Protein AF-A0A1B6MAN8-F1 (afdb_monomer)

Foldseek 3Di:
DDDPPPDPVCPVVVVVPDDPPQDFAQDDAPPDPVLQWEDDPNDTDGDHPCPVLSVVLQVLLVCCVPDPVSVVCLVPDPDDDLSNVLSVCRNPPNDDSVSSNSSVVVVVVVDDDD

Secondary structure (DSSP, 8-state):
---S----THHHHHHHSS-----PPPP--S--GGGSEEEETTEEEE--S-HHHHHHHHHHHHHHHH-HHHHHHHHS--S--HHHHHHHHHHHH-S-HHHHHHHHHHHHTTS---

pLDDT: mean 79.26, std 16.24, range [40.19, 95.81]

Structure (mmCIF, N/CA/C/O backbone):
data_AF-A0A1B6MAN8-F1
#
_entry.id   AF-A0A1B6MAN8-F1
#
loop_
_atom_site.group_PDB
_atom_site.id
_atom_site.type_symbol
_atom_site.label_atom_id
_atom_site.label_alt_id
_atom_site.label_comp_id
_atom_site.label_asym_id
_atom_site.label_entity_id
_atom_site.label_seq_id
_atom_site.pdbx_PDB_ins_code
_atom_site.Cartn_x
_atom_site.Cartn_y
_atom_site.Cartn_z
_atom_site.occupancy
_atom_site.B_iso_or_equiv
_atom_site.auth_seq_id
_atom_site.auth_comp_id
_atom_site.auth_asym_id
_atom_site.auth_atom_id
_atom_site.pdbx_PDB_model_num
ATOM 1 N N . PRO A 1 1 ? 40.073 -19.165 2.259 1.00 40.19 1 PRO A N 1
ATOM 2 C CA . PRO A 1 1 ? 38.775 -18.991 1.561 1.00 40.19 1 PRO A CA 1
ATOM 3 C C . PRO A 1 1 ? 38.393 -17.502 1.539 1.00 40.19 1 PRO A C 1
ATOM 5 O O . PRO A 1 1 ? 37.775 -16.996 2.468 1.00 40.19 1 PRO A O 1
ATOM 8 N N . GLY A 1 2 ? 38.916 -16.786 0.539 1.00 40.22 2 GLY A N 1
ATOM 9 C CA . GLY A 1 2 ? 38.778 -15.336 0.402 1.00 40.22 2 GLY A CA 1
ATOM 10 C C . GLY A 1 2 ? 37.426 -14.955 -0.188 1.00 40.22 2 GLY A C 1
ATOM 11 O O . GLY A 1 2 ? 36.930 -15.603 -1.103 1.00 40.22 2 GLY A O 1
ATOM 12 N N . TYR A 1 3 ? 36.828 -13.918 0.376 1.00 43.22 3 TYR A N 1
ATOM 13 C CA . TYR A 1 3 ? 35.497 -13.455 0.042 1.00 43.22 3 TYR A CA 1
ATOM 14 C C . TYR A 1 3 ? 35.421 -12.765 -1.337 1.00 43.22 3 TYR A C 1
ATOM 16 O O . TYR A 1 3 ? 36.229 -11.894 -1.656 1.00 43.22 3 TYR A O 1
ATOM 24 N N . TYR A 1 4 ? 34.407 -13.123 -2.129 1.00 51.78 4 TYR A N 1
ATOM 25 C CA . TYR A 1 4 ? 34.147 -12.668 -3.506 1.00 51.78 4 TYR A CA 1
ATOM 26 C C . TYR A 1 4 ? 33.513 -11.264 -3.617 1.00 51.78 4 TYR A C 1
ATOM 28 O O . TYR A 1 4 ? 32.723 -11.012 -4.520 1.00 51.78 4 TYR A O 1
ATOM 36 N N . TRP A 1 5 ? 33.839 -10.317 -2.734 1.00 49.53 5 TRP A N 1
ATOM 37 C CA . TRP A 1 5 ? 33.347 -8.929 -2.844 1.00 49.53 5 TRP A CA 1
ATOM 38 C C . TRP A 1 5 ? 34.360 -7.951 -3.441 1.00 49.53 5 TRP A C 1
ATOM 40 O O . TRP A 1 5 ? 34.269 -6.744 -3.226 1.00 49.53 5 TRP A O 1
ATOM 50 N N . ARG A 1 6 ? 35.301 -8.435 -4.262 1.00 48.66 6 ARG A N 1
ATOM 51 C CA . ARG A 1 6 ? 36.006 -7.541 -5.189 1.00 48.66 6 ARG A CA 1
ATOM 52 C C . ARG A 1 6 ? 35.007 -7.032 -6.224 1.00 48.66 6 ARG A C 1
ATOM 54 O O . ARG A 1 6 ? 34.736 -7.694 -7.214 1.00 48.66 6 ARG A O 1
ATOM 61 N N . THR A 1 7 ? 34.436 -5.876 -5.903 1.00 55.88 7 THR A N 1
ATOM 62 C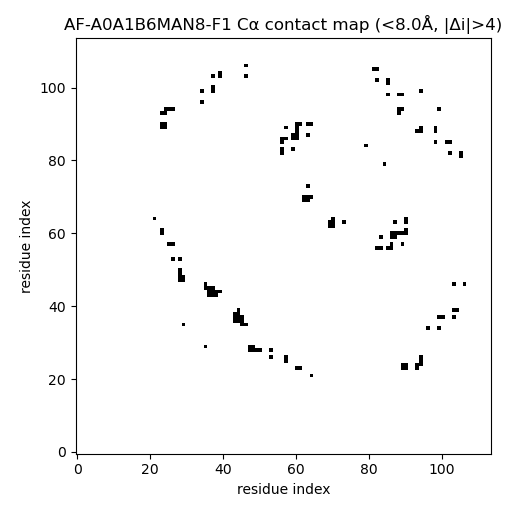 CA . THR A 1 7 ? 33.938 -4.818 -6.783 1.00 55.88 7 THR A CA 1
ATOM 63 C C . THR A 1 7 ? 34.157 -5.109 -8.270 1.00 55.88 7 THR A C 1
ATOM 65 O O . THR A 1 7 ? 35.152 -4.674 -8.851 1.00 55.88 7 THR A O 1
ATOM 68 N N . ASN A 1 8 ? 33.210 -5.805 -8.904 1.00 52.88 8 ASN A N 1
ATOM 69 C CA . ASN A 1 8 ? 33.013 -5.617 -10.335 1.00 52.88 8 ASN A CA 1
ATOM 70 C C . ASN A 1 8 ? 32.676 -4.134 -10.494 1.00 52.88 8 ASN A C 1
ATOM 72 O O . ASN A 1 8 ? 31.622 -3.694 -10.033 1.00 52.88 8 ASN A O 1
ATOM 76 N N . ALA A 1 9 ? 33.591 -3.360 -11.079 1.00 55.69 9 ALA A N 1
ATOM 77 C CA . ALA A 1 9 ? 33.371 -1.950 -11.406 1.00 55.69 9 ALA A CA 1
ATOM 78 C C . ALA A 1 9 ? 32.114 -1.761 -12.282 1.00 55.69 9 ALA A C 1
ATOM 80 O O . ALA A 1 9 ? 31.517 -0.688 -12.295 1.00 55.69 9 ALA A O 1
ATOM 81 N N . ASP A 1 10 ? 31.659 -2.846 -12.911 1.00 53.94 10 ASP A N 1
ATOM 82 C CA . ASP A 1 10 ? 30.438 -2.928 -13.700 1.00 53.94 10 ASP A CA 1
ATOM 83 C C . ASP A 1 10 ? 29.157 -3.066 -12.865 1.00 53.94 10 ASP A C 1
ATOM 85 O O . ASP A 1 10 ? 28.077 -2.810 -13.379 1.00 53.94 10 ASP A O 1
ATOM 89 N N . PHE A 1 11 ? 29.212 -3.461 -11.587 1.00 55.72 11 PHE A N 1
ATOM 90 C CA . PHE A 1 11 ? 27.999 -3.662 -10.777 1.00 55.72 11 PHE A CA 1
ATOM 91 C C . PHE A 1 11 ? 27.293 -2.339 -10.433 1.00 55.72 11 PHE A C 1
ATOM 93 O O . PHE A 1 11 ? 26.082 -2.235 -10.642 1.00 55.72 11 PHE A O 1
ATOM 100 N N . PRO A 1 12 ? 28.013 -1.288 -9.987 1.00 56.56 12 PRO A N 1
ATOM 101 C CA . PRO A 1 12 ? 27.443 0.050 -9.910 1.00 56.56 12 PRO A CA 1
ATOM 102 C C . PRO A 1 12 ? 27.016 0.562 -11.286 1.00 56.56 12 PRO A C 1
ATOM 104 O O . PRO A 1 12 ? 26.004 1.242 -11.363 1.00 56.56 12 PRO A O 1
ATOM 107 N N . MET A 1 13 ? 27.737 0.206 -12.358 1.00 53.94 13 MET A N 1
ATOM 108 C CA . MET A 1 13 ? 27.449 0.652 -13.727 1.00 53.94 13 MET A CA 1
ATOM 109 C C . MET A 1 13 ? 26.161 0.036 -14.299 1.00 53.94 13 MET A C 1
ATOM 111 O O . MET A 1 13 ? 25.377 0.730 -14.939 1.00 53.94 13 MET A O 1
ATOM 115 N N . LEU A 1 14 ? 25.896 -1.240 -14.008 1.00 55.56 14 LEU A N 1
ATOM 116 C CA . LEU A 1 14 ? 24.647 -1.938 -14.327 1.00 55.56 14 LEU A CA 1
ATOM 117 C C . LEU A 1 14 ? 23.460 -1.308 -13.589 1.00 55.56 14 LEU A C 1
ATOM 119 O O . LEU A 1 14 ? 22.403 -1.120 -14.183 1.00 55.56 14 LEU A O 1
ATOM 123 N N . LEU A 1 15 ? 23.651 -0.911 -12.326 1.00 56.66 15 LEU A N 1
ATOM 124 C CA . LEU A 1 15 ? 22.642 -0.201 -11.528 1.00 56.66 15 LEU A CA 1
ATOM 125 C C . LEU A 1 15 ? 22.514 1.292 -11.888 1.00 56.66 15 LEU A C 1
ATOM 127 O O . LEU A 1 15 ? 21.464 1.885 -11.650 1.00 56.66 15 LEU A O 1
ATOM 131 N N . SER A 1 16 ? 23.563 1.913 -12.442 1.00 51.97 16 SER A N 1
ATOM 132 C CA . SER A 1 16 ? 23.593 3.332 -12.825 1.00 51.97 16 SER A CA 1
ATOM 133 C C . SER A 1 16 ? 23.233 3.574 -14.289 1.00 51.97 16 SER A C 1
ATOM 135 O O . SER A 1 16 ? 23.084 4.727 -14.695 1.00 51.97 16 SER A O 1
ATOM 137 N N . SER A 1 17 ? 23.108 2.519 -15.099 1.00 52.09 17 SER A N 1
ATOM 138 C CA . SER A 1 17 ? 22.717 2.612 -16.505 1.00 52.09 17 SER A CA 1
ATOM 139 C C . SER A 1 17 ? 21.206 2.849 -16.648 1.00 52.09 17 SER A C 1
ATOM 141 O O . SER A 1 17 ? 20.430 1.981 -17.015 1.00 52.09 17 SER A O 1
ATOM 143 N N . SER A 1 18 ? 20.785 4.078 -16.349 1.00 54.69 18 SER A N 1
ATOM 144 C CA . SER A 1 18 ? 19.599 4.728 -16.928 1.00 54.69 18 SER A CA 1
ATOM 145 C C . SER A 1 18 ? 18.214 4.070 -16.754 1.00 54.69 18 SER A C 1
ATOM 147 O O . SER A 1 18 ? 17.279 4.449 -17.461 1.00 54.69 18 SER A O 1
ATOM 149 N N . SER A 1 19 ? 18.005 3.153 -15.813 1.00 58.47 19 SER A N 1
ATOM 150 C CA . SER A 1 19 ? 16.643 2.813 -15.379 1.00 58.47 19 SER A CA 1
ATOM 151 C C . SER A 1 19 ? 16.183 3.834 -14.338 1.00 58.47 19 SER A C 1
ATOM 153 O O . SER A 1 19 ? 16.794 3.938 -13.274 1.00 58.47 19 SER A O 1
ATOM 155 N N . GLU A 1 20 ?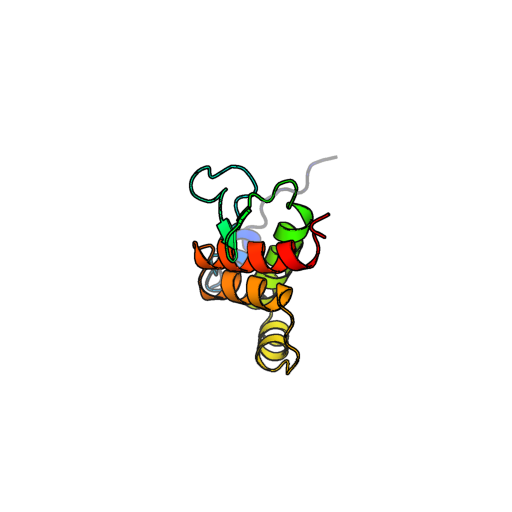 15.130 4.605 -14.633 1.00 64.56 20 GLU A N 1
ATOM 156 C CA . GLU A 1 20 ? 14.491 5.498 -13.658 1.00 64.56 20 GLU A CA 1
ATOM 157 C C . GLU A 1 20 ? 14.165 4.711 -12.380 1.00 64.56 20 GLU A C 1
ATOM 159 O O . GLU A 1 20 ? 13.265 3.868 -12.361 1.00 64.56 20 GLU A O 1
ATOM 164 N N . ILE A 1 21 ? 14.918 4.961 -11.302 1.00 69.81 21 ILE A N 1
ATOM 165 C CA . ILE A 1 21 ? 14.697 4.292 -10.018 1.00 69.81 21 ILE A CA 1
ATOM 166 C C . ILE A 1 21 ? 13.335 4.739 -9.492 1.00 69.81 21 ILE A C 1
ATOM 168 O O . ILE A 1 21 ? 13.168 5.839 -8.955 1.00 69.81 21 ILE A O 1
ATOM 172 N N . SER A 1 22 ? 12.353 3.859 -9.635 1.00 75.81 22 SER A N 1
ATOM 173 C CA . SER A 1 22 ? 11.001 4.094 -9.159 1.00 75.81 22 SER A CA 1
ATOM 174 C C . SER A 1 22 ? 10.952 3.912 -7.644 1.00 75.81 22 SER A C 1
ATOM 176 O O . SER A 1 22 ? 11.153 2.824 -7.108 1.00 75.81 22 SER A O 1
ATOM 178 N N . LYS A 1 23 ? 10.699 5.006 -6.919 1.00 81.62 23 LYS A N 1
ATOM 179 C CA . LYS A 1 23 ? 10.581 4.978 -5.455 1.00 81.62 23 LYS A CA 1
ATOM 180 C C . LYS A 1 23 ? 9.252 4.344 -5.053 1.00 81.62 23 LYS A C 1
ATOM 182 O O . LYS A 1 23 ? 8.199 4.948 -5.256 1.00 81.62 23 LYS A O 1
ATOM 187 N N . ILE A 1 24 ? 9.300 3.185 -4.400 1.00 85.50 24 ILE A N 1
ATOM 188 C CA . ILE A 1 24 ? 8.125 2.575 -3.774 1.00 85.50 24 ILE A CA 1
ATOM 189 C C . ILE A 1 24 ? 8.011 2.978 -2.300 1.00 85.50 24 ILE A C 1
ATOM 191 O O . ILE A 1 24 ? 8.978 2.967 -1.538 1.00 85.50 24 ILE A O 1
ATOM 195 N N . GLY A 1 25 ? 6.808 3.376 -1.886 1.00 84.69 25 GLY A N 1
ATOM 196 C CA . GLY A 1 25 ? 6.540 3.709 -0.491 1.00 84.69 25 GLY A CA 1
ATOM 197 C C . GLY A 1 25 ? 6.436 2.456 0.381 1.00 84.69 25 GLY A C 1
ATOM 198 O O . GLY A 1 25 ? 5.745 1.503 0.030 1.00 84.69 25 GLY A O 1
ATOM 199 N N . VAL A 1 26 ? 7.038 2.482 1.572 1.00 86.31 26 VAL A N 1
ATOM 200 C CA . VAL A 1 26 ? 6.948 1.371 2.531 1.00 86.31 26 VAL A CA 1
ATOM 201 C C . VAL A 1 26 ? 5.801 1.594 3.524 1.00 86.31 26 VAL A C 1
ATOM 203 O O . VAL A 1 26 ? 5.764 2.602 4.232 1.00 86.31 26 VAL A O 1
ATOM 206 N N . ILE A 1 27 ? 4.855 0.652 3.587 1.00 86.56 27 ILE A N 1
ATOM 207 C CA . ILE A 1 27 ? 3.840 0.564 4.644 1.00 86.56 27 ILE A CA 1
ATOM 208 C C . ILE A 1 27 ? 4.559 0.377 5.977 1.00 86.56 27 ILE A C 1
ATOM 210 O O . ILE A 1 27 ? 5.267 -0.605 6.187 1.00 86.56 27 ILE A O 1
ATOM 214 N N . LYS A 1 28 ? 4.358 1.323 6.895 1.00 79.44 28 LYS A N 1
ATOM 215 C CA . LYS A 1 28 ? 4.909 1.239 8.245 1.00 79.44 28 LYS A CA 1
ATOM 216 C C . LYS A 1 28 ? 3.912 0.501 9.125 1.00 79.44 28 LYS A C 1
ATOM 218 O O . LYS A 1 28 ? 2.906 1.071 9.544 1.00 79.44 28 LYS A O 1
ATOM 223 N N . ASN A 1 29 ? 4.190 -0.769 9.388 1.00 66.94 29 ASN A N 1
ATOM 224 C CA . ASN A 1 29 ? 3.379 -1.582 10.282 1.00 66.94 29 ASN A CA 1
ATOM 225 C C . ASN A 1 29 ? 3.527 -1.088 11.737 1.00 66.94 29 ASN A C 1
ATOM 227 O O . ASN A 1 29 ? 4.640 -0.835 12.193 1.00 66.94 29 ASN A O 1
ATOM 231 N N . GLY A 1 30 ? 2.416 -0.903 12.456 1.00 54.44 30 GLY A N 1
ATOM 232 C CA . GLY A 1 30 ? 2.364 -0.724 13.919 1.00 54.44 30 GLY A CA 1
ATOM 233 C C . GLY A 1 30 ? 3.031 0.510 14.560 1.00 54.44 30 GLY A C 1
ATOM 234 O O . GLY A 1 30 ? 2.735 0.805 15.718 1.00 54.44 30 GLY A O 1
ATOM 235 N N . MET A 1 31 ? 3.877 1.264 13.853 1.00 47.22 31 MET A N 1
ATOM 236 C CA . MET A 1 31 ? 4.753 2.279 14.461 1.00 47.22 31 MET A CA 1
ATOM 237 C C . MET A 1 31 ? 4.363 3.738 14.220 1.00 47.22 31 MET A C 1
ATOM 239 O O . MET A 1 31 ? 5.024 4.618 14.760 1.00 47.22 31 MET A O 1
ATOM 243 N N . ASN A 1 32 ? 3.309 4.031 13.452 1.00 59.06 32 ASN A N 1
ATOM 244 C CA . ASN A 1 32 ? 2.821 5.406 13.336 1.00 59.06 32 ASN A CA 1
ATOM 245 C C . ASN A 1 32 ? 1.533 5.601 14.157 1.00 59.06 32 ASN A C 1
ATOM 247 O O . ASN A 1 32 ? 0.463 5.221 13.676 1.00 59.06 32 ASN A O 1
ATOM 251 N N . PRO A 1 33 ? 1.599 6.209 15.361 1.00 59.12 33 PRO A N 1
ATOM 252 C CA . PRO A 1 33 ? 0.427 6.462 16.201 1.00 59.12 33 PRO A CA 1
ATOM 253 C C . PRO A 1 33 ? -0.673 7.238 15.471 1.00 59.12 33 PRO A C 1
ATOM 255 O O . PRO A 1 33 ? -1.850 6.954 15.664 1.00 59.12 33 PRO A O 1
ATOM 258 N N . SER A 1 34 ? -0.292 8.1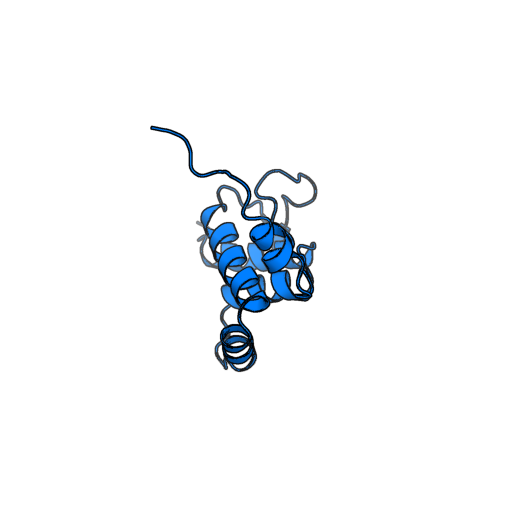51 14.568 1.00 60.69 34 SER A N 1
ATOM 259 C CA . SER A 1 34 ? -1.233 8.968 13.788 1.00 60.69 34 SER A CA 1
ATOM 260 C C . SER A 1 34 ? -2.009 8.192 12.714 1.00 60.69 34 SER A C 1
ATOM 262 O O . SER A 1 34 ? -2.993 8.698 12.185 1.00 60.69 34 SER A O 1
ATOM 264 N N . LEU A 1 35 ? -1.591 6.961 12.395 1.00 64.25 35 LEU A N 1
ATOM 265 C CA . LEU A 1 35 ? -2.209 6.109 11.370 1.00 64.25 35 LEU A CA 1
ATOM 266 C C . LEU A 1 35 ? -2.735 4.780 11.940 1.00 64.25 35 LEU A C 1
ATOM 268 O O . LEU A 1 35 ? -3.133 3.904 11.172 1.00 64.25 35 LEU A O 1
ATOM 272 N N . LYS A 1 36 ? -2.730 4.617 13.273 1.00 65.88 36 LYS A N 1
ATOM 273 C CA . LYS A 1 36 ? -3.185 3.391 13.953 1.00 65.88 36 LYS A CA 1
ATOM 274 C C . LYS A 1 36 ? -4.698 3.203 13.885 1.00 65.88 36 LYS A C 1
ATOM 276 O O . LYS A 1 36 ? -5.148 2.080 13.686 1.00 65.88 36 LYS A O 1
ATO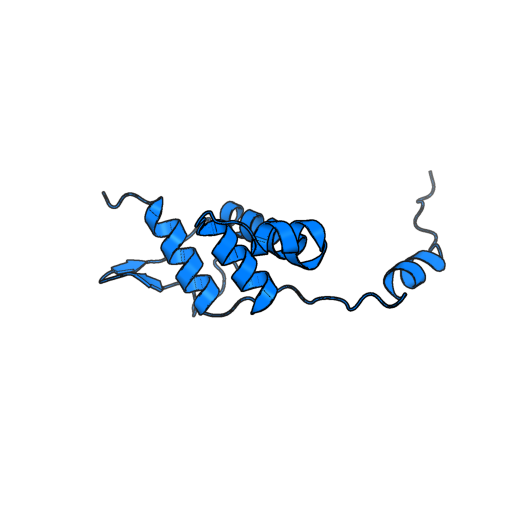M 281 N N . ILE A 1 37 ? -5.454 4.287 14.051 1.00 76.06 37 ILE A N 1
ATOM 282 C CA . ILE A 1 37 ? -6.911 4.237 14.178 1.00 76.06 37 ILE A CA 1
ATOM 283 C C . ILE A 1 37 ? -7.550 4.598 12.839 1.00 76.06 37 ILE A C 1
ATOM 285 O O . ILE A 1 37 ? -7.322 5.680 12.296 1.00 76.06 37 ILE A O 1
ATOM 289 N N . VAL A 1 38 ? -8.380 3.697 12.316 1.00 82.50 38 VAL A N 1
ATOM 290 C CA . VAL A 1 38 ? -9.164 3.914 11.097 1.00 82.50 38 VAL A CA 1
ATOM 291 C C . VAL A 1 38 ? -10.649 3.797 11.422 1.00 82.50 38 VAL A C 1
ATOM 293 O O . VAL A 1 38 ? -11.082 2.827 12.040 1.00 82.50 38 VAL A O 1
ATOM 296 N N . LYS A 1 39 ? -11.439 4.780 10.980 1.00 82.94 39 LYS A N 1
ATOM 297 C CA . LYS A 1 39 ? -12.902 4.728 11.061 1.00 82.94 39 LYS A CA 1
ATOM 298 C C . LYS A 1 39 ? -13.459 3.895 9.905 1.00 82.94 39 LYS A C 1
ATOM 300 O O . LYS A 1 39 ? -13.231 4.244 8.746 1.00 82.94 39 LYS A O 1
ATOM 305 N N . ILE A 1 40 ? -14.191 2.828 10.221 1.00 80.56 40 ILE A N 1
ATOM 306 C CA . ILE A 1 40 ? -14.919 1.991 9.257 1.00 80.56 40 ILE A CA 1
ATOM 307 C C . ILE A 1 40 ? -16.376 1.916 9.715 1.00 80.56 40 ILE A C 1
ATOM 309 O O . ILE A 1 40 ? -16.673 1.375 10.778 1.00 80.56 40 ILE A O 1
ATOM 313 N N . GLY A 1 41 ? -17.285 2.507 8.935 1.00 80.38 41 GLY A N 1
ATOM 314 C CA . GLY A 1 41 ? -18.668 2.710 9.370 1.00 80.38 41 GLY A CA 1
ATOM 315 C C . GLY A 1 41 ? -18.723 3.541 10.658 1.00 80.38 41 GLY A C 1
ATOM 316 O O . GLY A 1 41 ? -18.177 4.649 10.711 1.00 80.38 41 GLY A O 1
ATOM 317 N N . ASN A 1 42 ? -19.340 2.979 11.699 1.00 83.88 42 ASN A N 1
ATOM 318 C CA . ASN A 1 42 ? -19.440 3.597 13.026 1.00 83.88 42 ASN A CA 1
ATOM 319 C C . ASN A 1 42 ? -18.343 3.147 14.004 1.00 83.88 42 ASN A C 1
ATOM 321 O O . ASN A 1 42 ? -18.276 3.674 15.112 1.00 83.88 42 ASN A O 1
ATOM 325 N N . SER A 1 43 ? -17.461 2.231 13.597 1.00 82.31 43 SER A N 1
ATOM 326 C CA . SER A 1 43 ? -16.432 1.660 14.468 1.00 82.31 43 SER A CA 1
ATOM 327 C C . SER A 1 43 ? -15.065 2.298 14.227 1.00 82.31 43 SER A C 1
ATOM 329 O O . SER A 1 43 ? -14.683 2.613 13.096 1.00 82.31 43 SER A O 1
ATOM 331 N N . LEU A 1 44 ? -14.305 2.469 15.308 1.00 85.62 44 LEU A N 1
ATOM 332 C CA . LEU A 1 44 ? -12.892 2.842 15.273 1.00 85.62 44 LEU A CA 1
ATOM 333 C C . LEU A 1 44 ? -12.059 1.579 15.470 1.00 85.62 44 LEU A C 1
ATOM 335 O O . LEU A 1 44 ? -12.122 0.952 16.523 1.00 85.62 44 LEU A O 1
ATOM 339 N N . LEU A 1 45 ? -11.291 1.204 14.451 1.00 82.31 45 LEU A N 1
ATOM 340 C CA . LEU A 1 45 ? -10.528 -0.040 14.439 1.00 82.31 45 LEU A CA 1
ATOM 341 C C . LEU A 1 45 ? -9.030 0.240 14.410 1.00 82.31 45 LEU A C 1
ATOM 343 O O . LEU A 1 45 ? -8.563 1.161 13.736 1.00 82.31 45 LEU A O 1
ATOM 347 N N . THR A 1 46 ? -8.282 -0.604 15.116 1.00 83.38 46 THR A N 1
ATOM 348 C CA . THR A 1 46 ? -6.823 -0.682 15.028 1.00 83.38 46 THR A CA 1
ATOM 349 C C . THR A 1 46 ? -6.448 -2.090 14.598 1.00 83.38 46 THR A C 1
ATOM 351 O O . THR A 1 46 ? -6.896 -3.060 15.200 1.00 83.38 46 THR A O 1
ATOM 354 N N . PHE A 1 47 ? -5.613 -2.201 13.567 1.00 81.75 47 PHE A N 1
ATOM 355 C CA . PHE A 1 47 ? -5.140 -3.488 13.061 1.00 81.75 47 PHE A CA 1
ATOM 356 C C . PHE A 1 47 ? -3.689 -3.701 13.484 1.00 81.75 47 PHE A C 1
ATOM 358 O O . PHE A 1 47 ? -2.813 -2.923 13.095 1.00 81.75 47 PHE A O 1
ATOM 365 N N . SER A 1 48 ? -3.447 -4.750 14.265 1.00 81.75 48 SER A N 1
ATOM 366 C CA . SER A 1 48 ? -2.121 -5.208 14.682 1.00 81.75 48 SER A CA 1
ATOM 367 C C . SER A 1 48 ? -1.714 -6.476 13.923 1.00 81.75 48 SER A C 1
ATOM 369 O O . SER A 1 48 ? -2.528 -7.091 13.240 1.00 81.75 48 SER A O 1
ATOM 371 N N . ASN A 1 49 ? -0.429 -6.839 14.011 1.00 81.38 49 ASN A N 1
ATOM 372 C CA . ASN A 1 49 ? 0.133 -8.060 13.421 1.00 81.38 49 ASN A CA 1
ATOM 373 C C . ASN A 1 49 ? -0.138 -8.244 11.911 1.00 81.38 49 ASN A C 1
ATOM 375 O O . ASN A 1 49 ? -0.371 -9.342 11.420 1.00 81.38 49 ASN A O 1
ATOM 379 N N . THR A 1 50 ? -0.109 -7.154 11.143 1.00 87.12 50 THR A N 1
ATOM 380 C CA . THR A 1 50 ? -0.420 -7.187 9.704 1.00 87.12 50 THR A CA 1
ATOM 381 C C . THR A 1 50 ? 0.805 -7.375 8.818 1.00 87.12 50 THR A C 1
ATOM 383 O O . THR A 1 50 ? 0.727 -7.112 7.622 1.00 87.12 50 THR A O 1
ATOM 386 N N . CYS A 1 51 ? 1.949 -7.794 9.371 1.00 86.88 51 CYS A N 1
ATOM 387 C CA . CYS A 1 51 ? 3.221 -7.805 8.640 1.00 86.88 51 CYS A CA 1
ATOM 388 C C . CYS A 1 51 ? 3.144 -8.679 7.388 1.00 86.88 51 CYS A C 1
ATOM 390 O O . CYS A 1 51 ? 3.591 -8.253 6.329 1.00 86.88 51 CYS A O 1
ATOM 392 N N . SER A 1 52 ? 2.506 -9.844 7.486 1.00 89.88 52 SER A N 1
ATOM 393 C CA . SER A 1 52 ? 2.306 -10.751 6.357 1.00 89.88 52 SER A CA 1
ATOM 394 C C . SER A 1 52 ? 1.432 -10.126 5.269 1.00 89.88 52 SER A C 1
ATOM 396 O O . SER A 1 52 ? 1.776 -10.184 4.093 1.00 89.88 52 SER A O 1
ATOM 398 N N . PHE A 1 53 ? 0.331 -9.472 5.653 1.00 91.25 53 PHE A N 1
ATOM 399 C CA . PHE A 1 53 ? -0.544 -8.779 4.706 1.00 91.25 53 PHE A CA 1
ATOM 400 C C . PHE A 1 53 ? 0.185 -7.626 4.006 1.00 91.25 53 PHE A C 1
ATOM 402 O O . PHE A 1 53 ? 0.129 -7.491 2.782 1.00 91.25 53 PHE A O 1
ATOM 409 N N . ASP A 1 54 ? 0.889 -6.806 4.787 1.00 91.31 54 ASP A N 1
ATOM 410 C CA . ASP A 1 54 ? 1.626 -5.652 4.284 1.00 91.31 54 ASP A CA 1
ATOM 411 C C . ASP A 1 54 ? 2.760 -6.105 3.349 1.00 91.31 54 ASP A C 1
ATOM 413 O O . ASP A 1 54 ? 2.949 -5.505 2.294 1.00 91.31 54 ASP A O 1
ATOM 417 N N . ALA A 1 55 ? 3.458 -7.199 3.677 1.00 92.75 55 ALA A N 1
ATOM 418 C CA . ALA A 1 55 ? 4.501 -7.787 2.837 1.00 92.75 55 ALA A CA 1
ATOM 419 C C . ALA A 1 55 ? 3.957 -8.262 1.481 1.00 92.75 55 ALA A C 1
ATOM 421 O O . ALA A 1 55 ? 4.541 -7.944 0.449 1.00 92.75 55 ALA A O 1
ATOM 422 N N . ILE A 1 56 ? 2.813 -8.953 1.460 1.00 94.25 56 ILE A N 1
ATOM 423 C CA . ILE A 1 56 ? 2.166 -9.386 0.210 1.00 94.25 56 ILE A CA 1
ATOM 424 C C . ILE A 1 56 ? 1.786 -8.176 -0.654 1.00 94.25 56 ILE A C 1
ATOM 426 O O . ILE A 1 56 ? 2.065 -8.155 -1.853 1.00 94.25 56 ILE A O 1
ATOM 430 N N . CYS A 1 57 ? 1.199 -7.138 -0.049 1.00 94.38 57 CYS A N 1
ATOM 431 C CA . CYS A 1 57 ? 0.867 -5.908 -0.770 1.00 94.38 57 CYS A CA 1
ATOM 432 C C . CYS A 1 57 ? 2.112 -5.244 -1.371 1.00 94.38 57 CYS A C 1
ATOM 434 O O . CYS A 1 57 ? 2.043 -4.733 -2.487 1.00 94.38 57 CYS A O 1
ATOM 436 N N . GLN A 1 58 ? 3.238 -5.264 -0.651 1.00 94.38 58 GLN A N 1
ATOM 437 C CA . GLN A 1 58 ? 4.503 -4.720 -1.141 1.00 94.38 58 GLN A CA 1
ATOM 438 C C . GLN A 1 58 ? 5.091 -5.534 -2.283 1.00 94.38 58 GLN A C 1
ATOM 440 O O . GLN A 1 58 ? 5.512 -4.943 -3.267 1.00 94.38 58 GLN A O 1
ATOM 445 N N . ILE A 1 59 ? 5.066 -6.866 -2.199 1.00 95.62 59 ILE A N 1
ATOM 446 C CA . ILE A 1 59 ? 5.523 -7.734 -3.292 1.00 95.62 59 ILE A CA 1
ATOM 447 C C . ILE A 1 59 ? 4.762 -7.387 -4.574 1.00 95.62 59 ILE A C 1
ATOM 449 O O . ILE A 1 59 ? 5.382 -7.092 -5.591 1.00 95.62 59 ILE A O 1
ATOM 453 N N . PHE A 1 60 ? 3.429 -7.322 -4.512 1.00 95.81 60 PHE A N 1
ATOM 454 C CA . PHE A 1 60 ? 2.620 -6.978 -5.681 1.00 95.81 60 PHE A CA 1
ATOM 455 C C . PHE A 1 60 ? 2.836 -5.546 -6.173 1.00 95.81 60 PHE A C 1
ATOM 457 O O . PHE A 1 60 ? 2.827 -5.314 -7.381 1.00 95.81 60 PHE A O 1
ATOM 464 N N . ALA A 1 61 ? 3.018 -4.585 -5.267 1.00 95.19 61 ALA A N 1
ATOM 465 C CA . ALA A 1 61 ? 3.279 -3.199 -5.638 1.00 95.19 61 ALA A CA 1
ATOM 466 C C . ALA A 1 61 ? 4.640 -3.054 -6.336 1.00 95.19 61 ALA A C 1
ATOM 468 O O . ALA A 1 61 ? 4.733 -2.372 -7.353 1.00 95.19 61 ALA A O 1
ATOM 469 N N . THR A 1 62 ? 5.670 -3.739 -5.840 1.00 94.81 62 THR A N 1
ATOM 470 C CA . THR A 1 62 ? 6.993 -3.789 -6.468 1.00 94.81 62 THR A CA 1
ATOM 471 C C . THR A 1 62 ? 6.926 -4.491 -7.820 1.00 94.81 62 THR A C 1
ATOM 473 O O . THR A 1 62 ? 7.387 -3.939 -8.811 1.00 94.81 62 THR A O 1
ATOM 476 N N . SER A 1 63 ? 6.249 -5.643 -7.921 1.00 94.94 63 SER A N 1
ATOM 477 C CA . SER A 1 63 ? 6.058 -6.332 -9.207 1.00 94.94 63 SER A CA 1
ATOM 478 C C . SER A 1 63 ? 5.337 -5.468 -10.248 1.00 94.94 63 SER A C 1
ATOM 480 O O . SER A 1 63 ? 5.640 -5.565 -11.434 1.00 94.94 63 SER A O 1
ATOM 482 N N . TYR A 1 64 ? 4.404 -4.610 -9.822 1.00 94.31 64 TYR A N 1
ATOM 483 C CA . TYR A 1 64 ? 3.727 -3.644 -10.696 1.00 94.31 64 TYR A CA 1
ATOM 484 C C . TYR A 1 64 ? 4.667 -2.576 -11.257 1.00 94.31 64 TYR A C 1
ATOM 486 O O . TYR A 1 64 ? 4.457 -2.092 -12.366 1.00 94.31 64 TYR A O 1
ATOM 494 N N . ILE A 1 65 ? 5.687 -2.19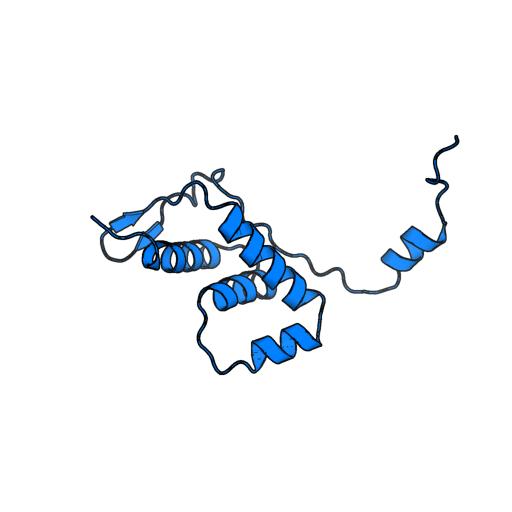2 -10.497 1.00 91.81 65 ILE A N 1
ATOM 495 C CA . ILE A 1 65 ? 6.689 -1.217 -10.926 1.00 91.81 65 ILE A CA 1
ATOM 496 C C . ILE A 1 65 ? 7.730 -1.889 -11.829 1.00 91.81 65 ILE A C 1
ATOM 498 O O . ILE A 1 65 ? 8.035 -1.368 -12.898 1.00 91.81 65 ILE A O 1
ATOM 502 N N . ASP A 1 66 ? 8.222 -3.062 -11.428 1.00 91.25 66 ASP A N 1
ATOM 503 C CA . ASP A 1 66 ? 9.381 -3.708 -12.054 1.00 91.25 66 ASP A CA 1
ATOM 504 C C . ASP A 1 66 ? 9.041 -4.483 -13.337 1.00 91.25 66 ASP A C 1
ATOM 506 O O . ASP A 1 66 ? 9.912 -4.716 -14.174 1.00 91.25 66 ASP A O 1
ATOM 510 N N . SER A 1 67 ? 7.785 -4.909 -13.516 1.00 93.31 67 SER A N 1
ATOM 511 C CA . SER A 1 67 ? 7.376 -5.740 -14.653 1.00 93.31 67 SER A CA 1
ATOM 512 C C . SER A 1 67 ? 6.249 -5.100 -15.455 1.00 93.31 67 SER A C 1
ATOM 514 O O . SER A 1 67 ? 5.087 -5.105 -15.047 1.00 93.31 67 SER A O 1
ATOM 516 N N . PHE A 1 68 ? 6.579 -4.635 -16.665 1.00 92.69 68 PHE A N 1
ATOM 517 C CA . PHE A 1 68 ? 5.599 -4.094 -17.613 1.00 92.69 68 PHE A CA 1
ATOM 518 C C . PHE A 1 68 ? 4.480 -5.097 -17.928 1.00 92.69 68 PHE A C 1
ATOM 520 O O . PHE A 1 68 ? 3.309 -4.735 -17.924 1.00 92.69 68 PHE A O 1
ATOM 527 N N . LYS A 1 69 ? 4.826 -6.377 -18.124 1.00 95.06 69 LYS A N 1
ATOM 528 C CA . LYS A 1 69 ? 3.842 -7.438 -18.394 1.00 95.06 69 LYS A CA 1
ATOM 529 C C . LYS A 1 69 ? 2.882 -7.635 -17.223 1.00 95.06 69 LYS A C 1
ATOM 531 O O . LYS A 1 69 ? 1.685 -7.805 -17.428 1.00 95.06 69 LYS A O 1
ATOM 536 N N . TYR A 1 70 ? 3.399 -7.615 -15.993 1.00 94.62 70 TYR A N 1
ATOM 537 C CA . TYR A 1 70 ? 2.558 -7.744 -14.805 1.00 94.62 70 TYR A CA 1
ATOM 538 C C . TYR A 1 70 ? 1.670 -6.511 -14.617 1.00 94.62 70 TYR A C 1
ATOM 540 O O . TYR A 1 70 ? 0.486 -6.655 -14.323 1.00 94.62 70 TYR A O 1
ATOM 548 N N . LYS A 1 71 ? 2.212 -5.310 -14.843 1.00 94.81 71 LYS A N 1
ATOM 549 C CA . LYS A 1 71 ? 1.446 -4.062 -14.851 1.00 94.81 71 LYS A CA 1
ATOM 550 C C . LYS A 1 71 ? 0.290 -4.113 -15.846 1.00 94.81 71 LYS A C 1
ATOM 552 O O . LYS A 1 71 ? -0.843 -3.882 -15.446 1.00 94.81 71 LYS A O 1
ATOM 557 N N . GLU A 1 72 ? 0.563 -4.464 -17.100 1.00 95.38 72 GLU A N 1
ATOM 558 C CA . GLU A 1 72 ? -0.450 -4.578 -18.152 1.00 95.38 72 GLU A CA 1
ATOM 559 C C . GLU A 1 72 ? -1.517 -5.623 -17.798 1.00 95.38 72 GLU A C 1
ATOM 561 O O . GLU A 1 72 ? -2.713 -5.349 -17.891 1.00 95.38 72 GLU A O 1
ATOM 566 N N . ALA A 1 73 ? -1.103 -6.797 -17.312 1.00 93.56 73 ALA A N 1
ATOM 567 C CA . ALA A 1 73 ? -2.033 -7.824 -16.854 1.00 93.56 73 ALA A CA 1
ATOM 568 C C . ALA A 1 73 ? -2.928 -7.321 -15.708 1.00 93.56 73 ALA A C 1
ATOM 570 O O . ALA A 1 73 ? -4.128 -7.594 -15.698 1.00 93.56 73 ALA A O 1
ATOM 571 N N . LEU A 1 74 ? -2.367 -6.564 -14.760 1.00 92.06 74 LEU A N 1
ATOM 572 C CA . LEU A 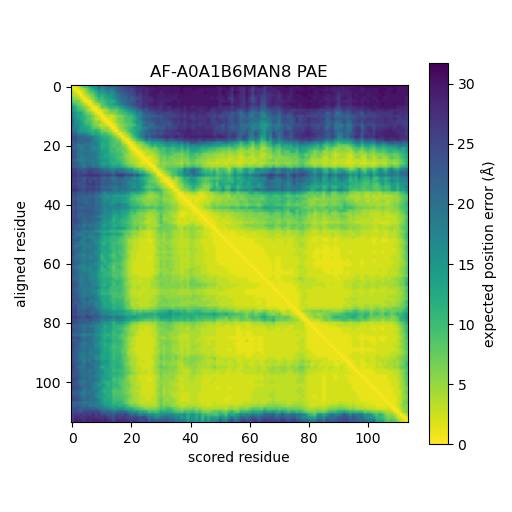1 74 ? -3.111 -6.000 -13.635 1.00 92.06 74 LEU A CA 1
ATOM 573 C C . LEU A 1 74 ? -4.000 -4.815 -14.038 1.00 92.06 74 LEU A C 1
ATOM 575 O O . LEU A 1 74 ? -5.045 -4.598 -13.427 1.00 92.06 74 LEU A O 1
ATOM 579 N N . ASP A 1 75 ? -3.599 -4.031 -15.036 1.00 92.56 75 ASP A N 1
ATOM 580 C CA . ASP A 1 75 ? -4.392 -2.930 -15.585 1.00 92.56 75 ASP A CA 1
ATOM 581 C C . ASP A 1 75 ? -5.613 -3.440 -16.361 1.00 92.56 75 ASP A C 1
ATOM 583 O O . ASP A 1 75 ? -6.673 -2.818 -16.290 1.00 92.56 75 ASP A O 1
ATOM 587 N N . ASN A 1 76 ? -5.488 -4.601 -17.008 1.00 92.12 76 ASN A N 1
ATOM 588 C CA . ASN A 1 76 ? -6.535 -5.220 -17.823 1.00 92.12 76 ASN A CA 1
ATOM 589 C C . ASN A 1 76 ? -7.379 -6.273 -17.079 1.00 92.12 76 ASN A C 1
ATOM 591 O O . ASN A 1 76 ? -8.274 -6.878 -17.672 1.00 92.12 76 ASN A O 1
ATOM 595 N N . ILE A 1 77 ? -7.113 -6.531 -15.794 1.00 88.75 77 ILE A N 1
ATOM 596 C CA . ILE A 1 77 ? -7.852 -7.548 -15.042 1.00 88.75 77 ILE A CA 1
ATOM 597 C C . ILE A 1 77 ? -9.297 -7.087 -14.793 1.00 88.75 77 ILE A C 1
ATOM 599 O O . ILE A 1 77 ? -9.547 -6.095 -14.112 1.00 88.75 77 ILE A O 1
ATOM 603 N N . ASN A 1 78 ? -10.280 -7.836 -15.302 1.00 82.00 78 ASN A N 1
ATOM 604 C CA . ASN A 1 78 ? -11.705 -7.539 -15.084 1.00 82.00 78 ASN A CA 1
ATOM 605 C C . ASN A 1 78 ? -12.253 -8.158 -13.779 1.00 82.00 78 ASN A C 1
ATOM 607 O O . ASN A 1 78 ? -13.442 -8.438 -13.646 1.00 82.00 78 ASN A O 1
ATOM 611 N N . ILE A 1 79 ? -11.368 -8.434 -12.818 1.00 81.44 79 ILE A N 1
ATOM 612 C CA . ILE A 1 79 ? -11.709 -9.030 -11.526 1.00 81.44 79 ILE A CA 1
ATOM 613 C C . ILE A 1 79 ? -11.392 -8.014 -10.436 1.00 81.44 79 ILE A C 1
ATOM 615 O O . ILE A 1 79 ? -10.242 -7.623 -10.240 1.00 81.44 79 ILE A O 1
ATOM 619 N N . SER A 1 80 ? -12.418 -7.631 -9.679 1.00 83.75 80 SER A N 1
ATOM 620 C CA . SER A 1 80 ? -12.268 -6.778 -8.502 1.00 83.75 80 SER A CA 1
ATOM 621 C C . SER A 1 80 ? -11.612 -7.561 -7.359 1.00 83.75 80 SER A C 1
ATOM 623 O O . SER A 1 80 ? -12.287 -8.275 -6.615 1.00 83.75 80 SER A O 1
ATOM 625 N N . ASN A 1 81 ? -10.299 -7.404 -7.181 1.00 90.06 81 ASN A N 1
ATOM 626 C CA . ASN A 1 81 ? -9.567 -7.940 -6.034 1.00 90.06 81 ASN A CA 1
ATOM 627 C C . ASN A 1 81 ? -9.040 -6.801 -5.152 1.00 90.06 81 ASN A C 1
ATOM 629 O O . ASN A 1 81 ? -8.126 -6.064 -5.523 1.00 90.06 81 ASN A O 1
ATOM 633 N N . THR A 1 82 ? -9.570 -6.693 -3.933 1.00 91.19 82 THR A N 1
ATOM 634 C CA . THR A 1 82 ? -9.252 -5.566 -3.049 1.00 91.19 82 THR A CA 1
ATOM 635 C C . THR A 1 82 ? -7.809 -5.547 -2.539 1.00 91.19 82 THR A C 1
ATOM 637 O O . THR A 1 82 ? -7.320 -4.479 -2.182 1.00 91.19 82 THR A O 1
ATOM 640 N N . VAL A 1 83 ? -7.111 -6.689 -2.505 1.00 92.31 83 VAL A N 1
ATOM 641 C CA . VAL A 1 83 ? -5.677 -6.742 -2.154 1.00 92.31 83 VAL A CA 1
ATOM 642 C C . VAL A 1 83 ? -4.846 -6.142 -3.285 1.00 92.31 83 VAL A C 1
ATOM 644 O O . VAL A 1 83 ? -4.001 -5.278 -3.048 1.00 92.31 83 VAL A O 1
ATOM 647 N N . LEU A 1 84 ? -5.141 -6.537 -4.525 1.00 93.56 84 LEU A N 1
ATOM 648 C CA . LEU A 1 84 ? -4.473 -6.005 -5.714 1.00 93.56 84 LEU A CA 1
ATOM 649 C C . LEU A 1 84 ? -4.719 -4.502 -5.881 1.00 93.56 84 LEU A C 1
ATOM 651 O O . LEU A 1 84 ? -3.813 -3.759 -6.250 1.00 93.56 84 LEU A O 1
ATOM 655 N N . GLU A 1 85 ? -5.908 -4.018 -5.522 1.00 93.00 85 GLU A N 1
ATOM 656 C CA . GLU A 1 85 ? -6.194 -2.584 -5.500 1.00 93.00 85 GLU A CA 1
ATOM 657 C C . GLU A 1 85 ? -5.341 -1.810 -4.486 1.00 93.00 85 GLU A C 1
ATOM 659 O O . GLU A 1 85 ? -4.956 -0.670 -4.757 1.00 93.00 85 GLU A O 1
ATOM 664 N N . VAL A 1 86 ? -5.049 -2.394 -3.316 1.00 93.69 86 VAL A N 1
ATOM 665 C CA . VAL A 1 86 ? -4.138 -1.787 -2.331 1.00 93.69 86 VAL A CA 1
ATOM 666 C C . VAL A 1 86 ? -2.721 -1.740 -2.902 1.00 93.69 86 VAL A C 1
ATOM 668 O O . VAL A 1 86 ? -2.097 -0.680 -2.861 1.00 93.69 86 VAL A O 1
ATOM 671 N N . ALA A 1 87 ? -2.245 -2.836 -3.498 1.00 94.31 87 ALA A N 1
ATOM 672 C CA . ALA A 1 87 ? -0.934 -2.897 -4.143 1.00 94.31 87 ALA A CA 1
ATOM 673 C C . ALA A 1 87 ? -0.783 -1.854 -5.266 1.00 94.31 87 ALA A C 1
ATOM 675 O O . ALA A 1 87 ? 0.173 -1.078 -5.276 1.00 94.31 87 ALA A O 1
ATOM 676 N N . LYS A 1 88 ? -1.778 -1.742 -6.155 1.00 93.38 88 LYS A N 1
ATOM 677 C CA . LYS A 1 88 ? -1.806 -0.733 -7.225 1.00 93.38 88 LYS A CA 1
ATOM 678 C C . LYS A 1 88 ? -1.798 0.692 -6.671 1.00 93.38 88 LYS A C 1
ATOM 680 O O . LYS A 1 88 ? -1.137 1.575 -7.218 1.00 93.38 88 LYS A O 1
ATOM 685 N N . LEU A 1 89 ? -2.504 0.935 -5.566 1.00 92.94 89 LEU A N 1
ATOM 686 C CA . LEU A 1 89 ? -2.524 2.241 -4.907 1.00 92.94 89 LEU A CA 1
ATOM 687 C C . LEU A 1 89 ? -1.151 2.610 -4.321 1.00 92.94 89 LEU A C 1
ATOM 689 O O . LEU A 1 89 ? -0.739 3.762 -4.448 1.00 92.94 89 LEU A O 1
ATOM 693 N N . ILE A 1 90 ? -0.441 1.643 -3.728 1.00 94.12 90 ILE A N 1
ATOM 694 C CA . ILE A 1 90 ? 0.937 1.819 -3.244 1.00 94.12 90 ILE A CA 1
ATOM 695 C C . ILE A 1 90 ? 1.861 2.161 -4.413 1.00 94.12 90 ILE A C 1
ATOM 697 O O . ILE A 1 90 ? 2.577 3.158 -4.338 1.00 94.12 90 ILE A O 1
ATOM 701 N N . ALA A 1 91 ? 1.802 1.382 -5.494 1.00 93.19 91 ALA A N 1
ATOM 702 C CA . ALA A 1 91 ? 2.680 1.546 -6.648 1.00 93.19 91 ALA A CA 1
ATOM 703 C C . ALA A 1 91 ? 2.476 2.888 -7.373 1.00 93.19 91 ALA A C 1
ATOM 705 O O . ALA A 1 91 ? 3.435 3.515 -7.805 1.00 93.19 91 ALA A O 1
ATOM 706 N N . THR A 1 92 ? 1.229 3.356 -7.485 1.00 91.94 92 THR A N 1
ATOM 707 C CA . THR A 1 92 ? 0.898 4.556 -8.279 1.00 91.94 92 THR A CA 1
ATOM 708 C C . THR A 1 92 ? 0.864 5.852 -7.475 1.00 91.94 92 THR A C 1
ATOM 710 O O . THR A 1 92 ? 1.145 6.918 -8.016 1.00 91.94 92 THR A O 1
ATOM 713 N N . LYS A 1 93 ? 0.479 5.803 -6.193 1.00 91.12 93 LYS A N 1
ATOM 714 C CA . LYS A 1 93 ? 0.271 7.008 -5.363 1.00 91.12 93 LYS A CA 1
ATOM 715 C C . LYS A 1 93 ? 1.174 7.067 -4.134 1.00 91.12 93 LYS A C 1
ATOM 717 O O . LYS A 1 93 ? 1.132 8.068 -3.407 1.00 91.12 93 LYS A O 1
ATOM 722 N N . GLY A 1 94 ? 1.965 6.022 -3.896 1.00 89.75 94 GLY A N 1
ATOM 723 C CA . GLY A 1 94 ? 2.750 5.851 -2.683 1.00 89.75 94 GLY A CA 1
ATOM 724 C C . GLY A 1 94 ? 1.890 5.559 -1.451 1.00 89.75 94 GLY A C 1
ATOM 725 O O . GLY A 1 94 ? 0.659 5.483 -1.491 1.00 89.75 94 GLY A O 1
ATOM 726 N N . VAL A 1 95 ? 2.554 5.424 -0.305 1.00 89.62 95 VAL A N 1
ATOM 727 C CA . VAL A 1 95 ? 1.907 5.097 0.971 1.00 89.62 95 VAL A CA 1
ATOM 728 C C . VAL A 1 95 ? 1.381 6.368 1.641 1.00 89.62 95 VAL A C 1
ATOM 730 O O . VAL A 1 95 ? 2.107 7.086 2.324 1.00 89.62 95 VAL A O 1
ATOM 733 N N . LYS A 1 96 ? 0.089 6.642 1.436 1.00 87.62 96 LYS A N 1
ATOM 734 C CA . LYS A 1 96 ? -0.657 7.774 2.023 1.00 87.62 96 LYS A CA 1
ATOM 735 C C . LYS A 1 96 ? -1.820 7.281 2.887 1.00 87.62 96 LYS A C 1
ATOM 737 O O . LYS A 1 96 ? -2.137 6.096 2.884 1.00 87.62 96 LYS A O 1
ATOM 742 N N . VAL A 1 97 ? -2.527 8.193 3.563 1.00 84.62 97 VAL A N 1
ATOM 743 C CA . VAL A 1 97 ? -3.715 7.886 4.395 1.00 84.62 97 VAL A CA 1
ATOM 744 C C . VAL A 1 97 ? -4.729 6.988 3.672 1.00 84.62 97 VAL A C 1
ATOM 746 O O . VAL A 1 97 ? -5.287 6.077 4.278 1.00 84.62 97 VAL A O 1
ATOM 749 N N . ASN A 1 98 ? -4.934 7.187 2.365 1.00 87.75 98 ASN A N 1
ATOM 750 C CA . ASN A 1 98 ? -5.855 6.359 1.583 1.00 87.75 98 ASN A CA 1
ATOM 751 C C . ASN A 1 98 ? -5.432 4.877 1.510 1.00 87.75 98 ASN A C 1
ATOM 753 O O . ASN A 1 98 ? -6.287 4.000 1.563 1.00 87.75 98 ASN A O 1
ATOM 757 N N . VAL A 1 99 ? -4.125 4.587 1.452 1.00 90.38 99 VAL A N 1
ATOM 758 C CA . VAL A 1 99 ? -3.605 3.208 1.500 1.00 90.38 99 VAL A CA 1
ATOM 759 C C . VAL A 1 99 ? -3.971 2.559 2.828 1.00 90.38 99 VAL A C 1
ATOM 761 O O . VAL A 1 99 ? -4.501 1.454 2.831 1.00 90.38 99 VAL A O 1
ATOM 764 N N . TYR A 1 100 ? -3.784 3.264 3.947 1.00 87.81 100 TYR A N 1
ATOM 765 C CA . TYR A 1 100 ? -4.137 2.745 5.273 1.00 87.81 100 TYR A CA 1
ATOM 766 C C . TYR A 1 100 ? -5.643 2.521 5.434 1.00 87.81 100 TYR A C 1
ATOM 768 O O . TYR A 1 100 ? -6.043 1.488 5.966 1.00 87.81 100 TYR A O 1
ATOM 776 N N . ARG A 1 101 ? -6.482 3.434 4.923 1.00 87.50 101 ARG A N 1
ATOM 777 C CA . ARG A 1 101 ? -7.944 3.259 4.918 1.00 87.50 101 ARG A CA 1
ATOM 778 C C . ARG A 1 101 ? -8.366 2.042 4.104 1.00 87.50 101 ARG A C 1
ATOM 780 O O . ARG A 1 101 ? -9.160 1.236 4.579 1.00 87.50 101 ARG A O 1
ATOM 787 N N . LYS A 1 102 ? -7.816 1.886 2.899 1.00 90.00 102 LYS A N 1
ATOM 788 C CA . LYS A 1 102 ? -8.177 0.778 2.013 1.00 90.00 102 LYS A CA 1
ATOM 789 C C . LYS A 1 102 ? -7.666 -0.559 2.554 1.00 90.00 102 LYS A C 1
ATOM 791 O O . LYS A 1 102 ? -8.446 -1.497 2.637 1.00 90.00 102 LYS A O 1
ATO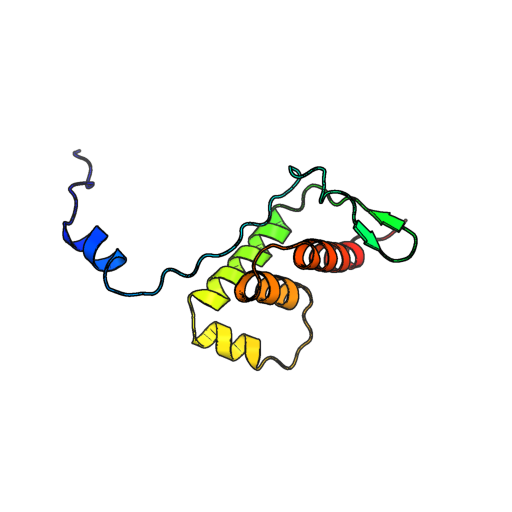M 796 N N . ARG A 1 103 ? -6.425 -0.609 3.053 1.00 90.62 103 ARG A N 1
ATOM 797 C CA . ARG A 1 103 ? -5.874 -1.738 3.826 1.00 90.62 103 ARG A CA 1
ATOM 798 C C . ARG A 1 103 ? -6.802 -2.145 4.972 1.00 90.62 103 ARG A C 1
ATOM 800 O O . ARG A 1 103 ? -7.141 -3.315 5.088 1.00 90.62 103 ARG A O 1
ATOM 807 N N . ALA A 1 104 ? -7.226 -1.189 5.796 1.00 88.88 104 ALA A N 1
ATOM 808 C CA . ALA A 1 104 ? -8.117 -1.446 6.922 1.00 88.88 104 ALA A CA 1
ATOM 809 C C . ALA A 1 104 ? -9.477 -2.005 6.466 1.00 88.88 104 ALA A C 1
ATOM 811 O O . ALA A 1 104 ? -9.972 -2.959 7.056 1.00 88.88 104 ALA A O 1
ATOM 812 N N . ALA A 1 105 ? -10.041 -1.478 5.374 1.00 88.88 105 ALA A N 1
ATOM 813 C CA . ALA 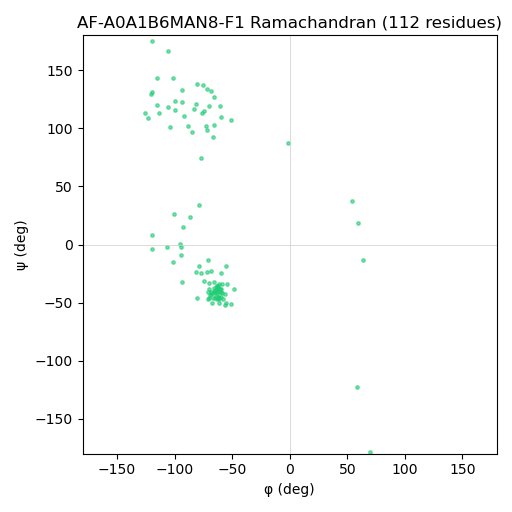A 1 105 ? -11.275 -1.998 4.785 1.00 88.88 105 ALA A CA 1
ATOM 814 C C . ALA A 1 105 ? -11.132 -3.436 4.264 1.00 88.88 105 ALA A C 1
ATOM 816 O O . ALA A 1 105 ? -12.078 -4.209 4.373 1.00 88.88 105 ALA A O 1
ATOM 817 N N . VAL A 1 106 ? -9.970 -3.816 3.719 1.00 91.62 106 VAL A N 1
ATOM 818 C CA . VAL A 1 106 ? -9.706 -5.209 3.322 1.00 91.62 106 VAL A CA 1
ATOM 819 C C . VAL A 1 106 ? -9.620 -6.111 4.544 1.00 91.62 106 VAL A C 1
ATOM 821 O O . VAL A 1 106 ? -10.306 -7.124 4.596 1.00 91.62 106 VAL A O 1
ATOM 824 N N . LEU A 1 107 ? -8.816 -5.731 5.537 1.00 89.44 107 LEU A N 1
ATOM 825 C CA . LEU A 1 107 ? -8.626 -6.526 6.749 1.00 89.44 107 LEU A CA 1
ATOM 826 C C . LEU A 1 107 ? -9.938 -6.715 7.522 1.00 89.44 107 LEU A C 1
ATOM 828 O O . LEU A 1 107 ? -10.211 -7.817 7.985 1.00 89.44 107 LEU A O 1
ATOM 832 N N . ALA A 1 108 ? -10.791 -5.688 7.584 1.00 88.44 108 ALA A N 1
ATOM 833 C CA . ALA A 1 108 ? -12.110 -5.772 8.212 1.00 88.44 108 ALA A CA 1
ATOM 834 C C . ALA A 1 108 ? -13.031 -6.831 7.582 1.00 88.44 108 ALA A C 1
ATOM 836 O O . ALA A 1 108 ? -13.917 -7.329 8.263 1.00 88.44 108 ALA A O 1
ATOM 837 N N . LYS A 1 109 ? -12.829 -7.215 6.312 1.00 87.56 109 LYS A N 1
ATOM 838 C CA . LYS A 1 109 ? -13.618 -8.289 5.680 1.00 87.56 109 LYS A CA 1
ATOM 839 C C . LYS A 1 109 ? -13.270 -9.681 6.208 1.00 87.56 109 LYS A C 1
ATOM 841 O O . LYS A 1 109 ? -14.079 -10.591 6.073 1.00 87.56 109 LYS A O 1
ATOM 846 N N . PHE A 1 110 ? -12.067 -9.854 6.755 1.00 81.88 110 PHE A N 1
ATOM 847 C CA . PHE A 1 110 ? -11.561 -11.146 7.226 1.00 81.88 110 PHE A CA 1
ATOM 848 C C . PHE A 1 110 ? -11.650 -11.309 8.743 1.00 81.88 110 PHE A C 1
ATOM 850 O O . PHE A 1 110 ? -11.542 -12.425 9.244 1.00 81.88 110 PHE A O 1
ATOM 857 N N . ILE A 1 111 ? -11.863 -10.215 9.472 1.00 76.06 111 ILE A N 1
ATOM 858 C CA . ILE A 1 111 ? -12.111 -10.254 10.908 1.00 76.06 111 ILE A CA 1
ATOM 859 C C . ILE A 1 111 ? -13.624 -10.335 11.098 1.00 76.06 111 ILE A C 1
ATOM 861 O O . ILE A 1 111 ? -14.342 -9.379 10.811 1.00 76.06 111 ILE A O 1
ATOM 865 N N . LYS A 1 112 ? -14.121 -11.486 11.561 1.00 59.19 112 LYS A N 1
ATOM 866 C CA . LYS A 1 112 ? -15.493 -11.573 12.064 1.00 59.19 112 LYS A CA 1
ATOM 867 C C . LYS A 1 112 ? -15.587 -10.709 13.319 1.00 59.19 112 LYS A C 1
ATOM 869 O O . LYS A 1 112 ? -14.784 -10.863 14.233 1.00 59.19 112 LYS A O 1
ATOM 874 N N . HIS A 1 113 ? -16.552 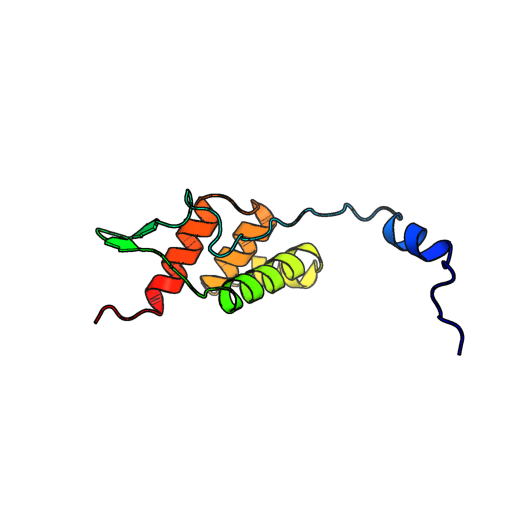-9.797 13.335 1.00 56.22 113 HIS A N 1
ATOM 875 C CA . HIS A 1 113 ? -17.048 -9.241 14.584 1.00 56.22 113 HIS A CA 1
ATOM 876 C C . HIS A 1 113 ? -17.875 -10.345 15.245 1.00 56.22 113 HIS A C 1
ATOM 878 O O . HIS A 1 113 ? -18.970 -10.643 14.770 1.00 56.22 113 HIS A O 1
ATOM 884 N N . GLU A 1 114 ? -17.295 -11.014 16.239 1.00 44.50 114 GLU A N 1
ATOM 885 C CA . GLU A 1 114 ? -18.081 -11.702 17.268 1.00 44.50 114 GLU A CA 1
ATOM 886 C C . GLU A 1 114 ? -18.674 -10.667 18.227 1.00 44.50 114 GLU A C 1
ATOM 888 O O . GLU A 1 114 ? -17.961 -9.681 18.543 1.00 44.50 114 GLU A O 1
#

Solvent-accessible surface area (backbone atoms only — not comparable to full-atom values): 7227 Å² total; per-residue (Å²): 140,82,78,89,75,76,73,57,78,57,57,63,46,66,70,63,60,80,64,84,82,78,84,72,50,75,81,73,75,88,72,47,79,93,69,44,70,41,79,56,92,95,43,80,44,70,80,72,91,50,61,70,61,54,48,54,32,46,52,52,15,49,44,44,68,78,28,68,69,52,30,52,53,63,71,68,51,92,64,94,47,71,64,59,52,42,8,52,42,28,55,76,71,32,66,46,72,67,47,56,51,50,48,50,59,53,53,54,74,74,53,79,87,126

Sequence (114 aa):
PGYYWRTNADFPMLLSSSSEISKIGVIKNGMNPSLKIVKIGNSLLTFSNTCSFDAICQIFATSYIDSFKYKEALDNINISNTVLEVAKLIATKGVKVNVYRKRAAVLAKFIKHE

Organism: NCBI:txid36148

Mean predicted aligned error: 10.05 Å

Nearest PDB structures (foldseek):
  7wn3-assembly1_A  TM=2.666E-01  e=6.623E+00  Homo sapiens

Radius of gyration: 18.32 Å; Cα contacts (8 Å, |Δi|>4): 80; chains: 1; bounding box: 58×28×36 Å